Protein AF-A0A8J7QS23-F1 (afdb_monomer)

Foldseek 3Di:
DVVVVVVVVVVVVPPDDDPDPDDPDFDFPDAAPNDTDTPVNLVVQLVVVVVVCVVVVHDDPDDPVVSSVVSVVVVNVVVVVVVVCVVVVPDDDPVNVVVVVVVCVVVDPDDPVVVVVVD

Solvent-accessible surface area (backbone atoms only — not comparable to full-atom values): 7362 Å² total; per-residue (Å²): 114,71,68,62,54,54,56,56,57,57,58,59,70,71,67,65,86,74,83,73,81,78,75,79,80,73,52,78,67,47,73,56,99,84,48,75,39,36,44,64,56,50,53,52,50,43,53,50,52,53,51,55,33,55,76,68,71,50,81,77,87,63,52,74,68,56,50,48,49,53,47,49,54,49,54,52,51,52,50,51,51,52,54,48,36,56,73,72,64,61,72,85,51,70,68,60,51,54,48,53,53,53,49,51,56,69,72,40,96,61,59,76,72,60,63,70,74,73,115

Nearest PDB structures (foldseek):
  2pv3-assembly1_B  TM=8.436E-01  e=2.992E-03  Escherichia coli
  1m5y-assembly1_C-3  TM=8.251E-01  e=2.992E-03  Escherichia coli
  1m5y-assembly1_B-4  TM=8.261E-01  e=3.699E-03  Escherichia coli
  3nrk-assembly1_A  TM=6.440E-01  e=1.417E-02  Leptospira interrogans serovar Copenhageni str. Fiocruz L1-130
  8qpu-assembly1_F  TM=7.340E-01  e=2.874E-02  Escherichia coli

pLDDT: mean 80.57, std 14.61, range [49.88, 96.75]

Structure (mmCIF, N/CA/C/O backbone):
data_AF-A0A8J7QS23-F1
#
_entry.id   AF-A0A8J7QS23-F1
#
loop_
_atom_site.group_PDB
_atom_site.id
_atom_site.type_symbol
_atom_site.label_atom_id
_atom_site.label_alt_id
_atom_site.label_comp_id
_atom_site.label_asym_id
_atom_site.label_entity_id
_atom_site.label_seq_id
_atom_site.pdbx_PDB_ins_code
_atom_site.Cartn_x
_atom_site.Cartn_y
_atom_site.Cartn_z
_atom_site.occupancy
_atom_site.B_iso_or_equiv
_atom_site.auth_seq_id
_atom_site.auth_comp_id
_atom_site.auth_asym_id
_atom_site.auth_atom_id
_atom_site.pdbx_PDB_model_num
ATOM 1 N N . MET A 1 1 ? -36.808 32.444 -45.661 1.00 50.12 1 MET A N 1
ATOM 2 C CA . MET A 1 1 ? -36.609 32.030 -44.250 1.00 50.12 1 MET A CA 1
ATOM 3 C C . MET A 1 1 ? -36.666 30.514 -44.020 1.00 50.12 1 MET A C 1
ATOM 5 O O . MET A 1 1 ? -35.885 30.026 -43.224 1.00 50.12 1 MET A O 1
ATOM 9 N N . ARG A 1 2 ? -37.507 29.744 -44.734 1.00 49.88 2 ARG A N 1
ATOM 10 C CA . ARG A 1 2 ? -37.592 28.268 -44.598 1.00 49.88 2 ARG A CA 1
ATOM 11 C C . ARG A 1 2 ? -36.306 27.515 -44.990 1.00 49.88 2 ARG A C 1
ATOM 13 O O . ARG A 1 2 ? -35.925 26.574 -44.311 1.00 49.88 2 ARG A O 1
ATOM 20 N N . ILE A 1 3 ? -35.608 27.974 -46.031 1.00 57.12 3 ILE A N 1
ATOM 21 C CA . ILE A 1 3 ? -34.370 27.349 -46.547 1.00 57.12 3 ILE A CA 1
ATOM 22 C C . ILE A 1 3 ? -33.190 27.518 -45.569 1.00 57.12 3 ILE A C 1
ATOM 24 O O . ILE A 1 3 ? -32.349 26.633 -45.454 1.00 57.12 3 ILE A O 1
ATOM 28 N N . LEU A 1 4 ? -33.174 28.611 -44.794 1.00 56.19 4 LEU A N 1
ATOM 29 C CA . LEU A 1 4 ? -32.137 28.873 -43.789 1.00 56.19 4 LEU A CA 1
ATOM 30 C C . LEU A 1 4 ? -32.246 27.911 -42.589 1.00 56.19 4 LEU A C 1
ATOM 32 O O . LEU A 1 4 ? -31.238 27.468 -42.051 1.00 56.19 4 LEU A O 1
ATOM 36 N N . ILE A 1 5 ? -33.477 27.546 -42.210 1.00 59.56 5 ILE A N 1
ATOM 37 C CA . ILE A 1 5 ? -33.763 26.632 -41.092 1.00 59.56 5 ILE A CA 1
ATOM 38 C C . ILE A 1 5 ? -33.395 25.187 -41.466 1.00 59.56 5 ILE A C 1
ATOM 40 O O . ILE A 1 5 ? -32.853 24.455 -40.641 1.00 59.56 5 ILE A O 1
ATOM 44 N N . ILE A 1 6 ? -33.614 24.794 -42.726 1.00 60.31 6 ILE A N 1
ATOM 45 C CA . ILE A 1 6 ? -33.247 23.462 -43.237 1.00 60.31 6 ILE A CA 1
ATOM 46 C C . ILE A 1 6 ? -31.720 23.296 -43.274 1.00 60.31 6 ILE A C 1
ATOM 48 O O . ILE A 1 6 ? -31.203 22.252 -42.881 1.00 60.31 6 ILE A O 1
ATOM 52 N N . SER A 1 7 ? -30.986 24.343 -43.666 1.00 60.09 7 SER A N 1
ATOM 53 C CA . SER A 1 7 ? -29.518 24.314 -43.671 1.00 60.09 7 SER A CA 1
ATOM 54 C C . SER A 1 7 ? -28.921 24.221 -42.261 1.00 60.09 7 SER A C 1
ATOM 56 O O . SER A 1 7 ? -27.900 23.563 -42.076 1.00 60.09 7 SER A O 1
ATOM 58 N N . LEU A 1 8 ? -29.557 24.844 -41.262 1.00 63.16 8 LEU A N 1
ATOM 59 C CA . LEU A 1 8 ? -29.099 24.803 -39.870 1.00 63.16 8 LEU A CA 1
ATOM 60 C C . LEU A 1 8 ? -29.390 23.447 -39.203 1.00 63.16 8 LEU A C 1
ATOM 62 O O . LEU A 1 8 ? -28.570 22.949 -38.435 1.00 63.16 8 LEU A O 1
ATOM 66 N N . ALA A 1 9 ? -30.510 22.808 -39.553 1.00 60.41 9 ALA A N 1
ATOM 67 C CA . ALA A 1 9 ? -30.836 21.460 -39.091 1.00 60.41 9 ALA A CA 1
ATOM 68 C C . ALA A 1 9 ? -29.874 20.397 -39.660 1.00 60.41 9 ALA A C 1
ATOM 70 O O . ALA A 1 9 ? -29.494 19.470 -38.949 1.00 60.41 9 ALA A O 1
ATOM 71 N N . CYS A 1 10 ? -29.418 20.555 -40.908 1.00 61.88 10 CYS A N 1
ATOM 72 C CA . CYS A 1 10 ? -28.473 19.624 -41.534 1.00 61.88 10 CYS A CA 1
ATOM 73 C C . CYS A 1 10 ? -27.057 19.704 -40.932 1.00 61.88 10 CYS A C 1
ATOM 75 O O . CYS A 1 10 ? -26.358 18.695 -40.876 1.00 61.88 10 CYS A O 1
ATOM 77 N N . ALA A 1 11 ? -26.644 20.878 -40.442 1.00 60.75 11 ALA A N 1
ATOM 78 C CA . ALA A 1 11 ? -25.345 21.060 -39.791 1.00 60.75 11 ALA A CA 1
ATOM 79 C C . ALA A 1 11 ? -25.266 20.366 -38.417 1.00 60.75 11 ALA A C 1
ATOM 81 O O . ALA A 1 11 ? -24.215 19.845 -38.053 1.00 60.75 11 ALA A O 1
ATOM 82 N N . ALA A 1 12 ? -26.381 20.291 -37.683 1.00 61.69 12 ALA A N 1
ATOM 83 C CA . ALA A 1 12 ? -26.433 19.610 -36.387 1.00 61.69 12 ALA A CA 1
ATOM 84 C C . ALA A 1 12 ? -26.312 18.077 -36.506 1.00 61.69 12 ALA A C 1
ATOM 86 O O . ALA A 1 12 ? -25.809 17.429 -35.593 1.00 61.69 12 ALA A O 1
ATOM 87 N N . LEU A 1 13 ? -26.707 17.496 -37.646 1.00 62.38 13 LEU A N 1
ATOM 88 C CA . LEU A 1 13 ? -26.602 16.053 -37.914 1.00 62.38 13 LEU A CA 1
ATOM 89 C C . LEU A 1 13 ? -25.172 15.574 -38.220 1.00 62.38 13 LEU A C 1
ATOM 91 O O . LEU A 1 13 ? -24.920 14.373 -38.197 1.00 62.38 13 LEU A O 1
ATOM 95 N N . LEU A 1 14 ? -24.233 16.490 -38.483 1.00 64.00 14 LEU A N 1
ATOM 96 C CA . LEU A 1 14 ? -22.821 16.166 -38.731 1.00 64.00 14 LEU A CA 1
ATOM 97 C C . LEU A 1 14 ? -21.981 16.088 -37.444 1.00 64.00 14 LEU A C 1
ATOM 99 O O . LEU A 1 14 ? -20.847 15.614 -37.485 1.00 64.00 14 LEU A O 1
ATOM 103 N N . MET A 1 15 ? -22.526 16.499 -36.295 1.00 71.06 15 MET A N 1
ATOM 104 C CA . MET A 1 15 ? -21.887 16.316 -34.989 1.00 71.06 15 MET A CA 1
ATOM 105 C C . MET A 1 15 ? -22.258 14.936 -34.430 1.00 71.06 15 MET A C 1
ATOM 107 O O . MET A 1 15 ? -23.138 14.796 -33.584 1.00 71.06 15 MET A O 1
ATOM 111 N N . GLY A 1 16 ? -21.603 13.897 -34.951 1.00 72.75 16 GLY A N 1
ATOM 112 C CA . GLY A 1 16 ? -21.681 12.546 -34.393 1.00 72.75 16 GLY A CA 1
ATOM 113 C C . GLY A 1 16 ? -21.076 12.466 -32.980 1.00 72.75 16 GLY A C 1
ATOM 114 O O . GLY A 1 16 ? -20.304 13.346 -32.587 1.00 72.75 16 GLY A O 1
ATOM 115 N N . PRO A 1 17 ? -21.406 11.423 -32.198 1.00 75.56 17 PRO A N 1
ATOM 116 C CA . PRO A 1 17 ? -20.863 11.247 -30.856 1.00 75.56 17 PR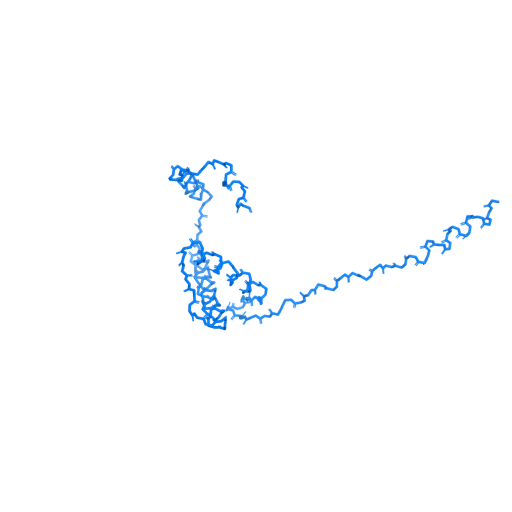O A CA 1
ATOM 117 C C . PRO A 1 17 ? -19.333 11.161 -30.909 1.00 75.56 17 PRO A C 1
ATOM 119 O O . PRO A 1 17 ? -18.770 10.349 -31.645 1.00 75.56 17 PRO A O 1
ATOM 122 N N . ALA A 1 18 ? -18.661 12.009 -30.129 1.00 76.88 18 ALA A N 1
ATOM 123 C CA . ALA A 1 18 ? -17.212 11.962 -29.993 1.00 76.88 18 ALA A CA 1
ATOM 124 C C . ALA A 1 18 ? -16.790 10.590 -29.429 1.00 76.88 18 ALA A C 1
ATOM 126 O O . ALA A 1 18 ? -17.452 10.087 -28.514 1.00 76.88 18 ALA A O 1
ATOM 127 N N . PRO A 1 19 ? -15.707 9.973 -29.940 1.00 72.75 19 PRO A N 1
ATOM 128 C CA . PRO A 1 19 ? -15.209 8.721 -29.393 1.00 72.75 19 PRO A CA 1
ATOM 129 C C . PRO A 1 19 ? -14.846 8.934 -27.922 1.00 72.75 19 PRO A C 1
ATOM 131 O O . PRO A 1 19 ? -13.959 9.722 -27.593 1.00 72.75 19 PRO A O 1
ATOM 134 N N . ALA A 1 20 ? -15.561 8.245 -27.033 1.00 74.75 20 ALA A N 1
ATOM 135 C CA . ALA A 1 20 ? -15.225 8.235 -25.620 1.00 74.75 20 ALA A CA 1
ATOM 136 C C . ALA A 1 20 ? -13.816 7.635 -25.462 1.00 74.75 20 ALA A C 1
ATOM 138 O O . ALA A 1 20 ? -13.536 6.593 -26.067 1.00 74.75 20 ALA A O 1
ATOM 139 N N . PRO A 1 21 ? -12.914 8.259 -24.684 1.00 72.19 21 PRO A N 1
ATOM 140 C CA . PRO A 1 21 ? -11.596 7.693 -24.447 1.00 72.19 21 PRO A CA 1
ATOM 141 C C . PRO A 1 21 ? -11.766 6.314 -23.806 1.00 72.19 21 PRO A C 1
ATOM 143 O O . PRO A 1 21 ? -12.362 6.182 -22.737 1.00 72.19 21 PRO A O 1
ATOM 146 N N . ALA A 1 22 ? -11.268 5.277 -24.482 1.00 66.06 22 ALA A N 1
ATOM 147 C CA . ALA A 1 22 ? -11.289 3.920 -23.962 1.00 66.06 22 ALA A CA 1
ATOM 148 C C . ALA A 1 22 ? -10.526 3.894 -22.631 1.00 66.06 22 ALA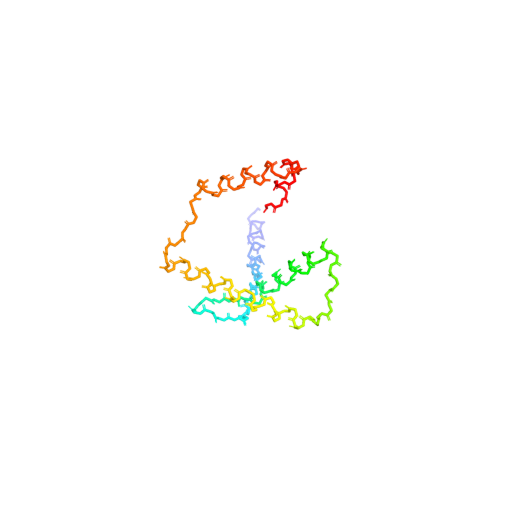 A C 1
ATOM 150 O O . ALA A 1 22 ? -9.328 4.191 -22.585 1.00 66.06 22 ALA A O 1
ATOM 151 N N . ALA A 1 23 ? -11.225 3.575 -21.540 1.00 69.25 23 ALA A N 1
ATOM 152 C CA . ALA A 1 23 ? -10.600 3.471 -20.232 1.00 69.25 23 ALA A CA 1
ATOM 153 C C . ALA A 1 23 ? -9.521 2.373 -20.288 1.00 69.25 23 ALA A C 1
ATOM 155 O O . ALA A 1 23 ? -9.820 1.251 -20.711 1.00 69.25 23 ALA A O 1
ATOM 156 N N . PRO A 1 24 ? -8.267 2.657 -19.895 1.00 65.62 24 PRO A N 1
ATOM 157 C CA . PRO A 1 24 ? -7.223 1.647 -19.912 1.00 65.62 24 PRO A CA 1
ATOM 158 C C . PRO A 1 24 ? -7.598 0.539 -18.928 1.00 65.62 24 PRO A C 1
ATOM 160 O O . PRO A 1 24 ? -7.669 0.774 -17.721 1.00 65.62 24 PRO A O 1
ATOM 163 N N . VAL A 1 25 ? -7.839 -0.666 -19.448 1.00 68.69 25 VAL A N 1
ATOM 164 C CA . VAL A 1 25 ? -8.092 -1.855 -18.630 1.00 68.69 25 VAL A CA 1
ATOM 165 C C . VAL A 1 25 ? -6.846 -2.103 -17.783 1.00 68.69 25 VAL A C 1
ATOM 167 O O . VAL A 1 25 ? -5.776 -2.433 -18.300 1.00 68.69 25 VAL A O 1
ATOM 170 N N . SER A 1 26 ? -6.963 -1.879 -16.474 1.00 71.06 26 SER A N 1
ATOM 171 C CA . SER A 1 26 ? -5.868 -2.091 -15.531 1.00 71.06 26 SER A CA 1
ATOM 172 C C . SER A 1 26 ? -5.479 -3.568 -15.532 1.00 71.06 26 SER A C 1
ATOM 174 O O . SER A 1 26 ? -6.286 -4.437 -15.214 1.00 71.06 26 SER A O 1
ATOM 176 N N . ARG A 1 27 ? -4.226 -3.859 -15.894 1.00 86.50 27 ARG A N 1
ATOM 177 C CA . ARG A 1 27 ? -3.682 -5.220 -15.865 1.00 86.50 27 ARG A CA 1
ATOM 178 C C . ARG A 1 27 ? -3.548 -5.698 -14.414 1.00 86.50 27 ARG A C 1
ATOM 180 O O . ARG A 1 27 ? -3.221 -4.903 -13.533 1.00 86.50 27 ARG A O 1
ATOM 187 N N . ILE A 1 28 ? -3.770 -6.988 -14.177 1.00 89.81 28 ILE A N 1
ATOM 188 C CA . ILE A 1 28 ? -3.607 -7.617 -12.859 1.00 89.81 28 ILE A CA 1
ATOM 189 C C . ILE A 1 28 ? -2.114 -7.856 -12.603 1.00 89.81 28 ILE A C 1
ATOM 191 O O . ILE A 1 28 ? -1.416 -8.385 -13.467 1.00 89.81 28 ILE A O 1
ATOM 195 N N . ALA A 1 29 ? -1.631 -7.442 -11.432 1.00 90.06 29 ALA A N 1
ATOM 196 C CA . ALA A 1 29 ? -0.277 -7.710 -10.952 1.00 90.06 29 ALA A CA 1
ATOM 197 C C . ALA A 1 29 ? -0.232 -8.947 -10.039 1.00 90.06 29 ALA A C 1
ATOM 199 O O . ALA A 1 29 ? 0.692 -9.747 -10.152 1.00 90.06 29 ALA A O 1
ATOM 200 N N . ALA A 1 30 ? -1.230 -9.120 -9.165 1.00 92.00 30 ALA A N 1
ATOM 201 C CA . ALA A 1 30 ? -1.373 -10.290 -8.297 1.00 92.00 30 ALA A CA 1
ATOM 202 C C . ALA A 1 30 ? -2.839 -10.511 -7.886 1.00 92.00 30 ALA A C 1
ATOM 204 O O . ALA A 1 30 ? -3.658 -9.596 -7.977 1.00 92.00 30 ALA A O 1
ATOM 205 N N . VAL A 1 31 ? -3.160 -11.714 -7.406 1.00 93.69 31 VAL A N 1
ATOM 206 C CA . VAL A 1 31 ? -4.463 -12.061 -6.815 1.00 93.69 31 VAL A CA 1
ATOM 207 C C . VAL A 1 31 ? -4.222 -12.691 -5.443 1.00 93.69 31 VAL A C 1
ATOM 209 O O . VAL A 1 31 ? -3.433 -13.625 -5.333 1.00 93.69 31 VAL A O 1
ATOM 212 N N . VAL A 1 32 ? -4.892 -12.185 -4.406 1.00 93.38 32 VAL A N 1
ATOM 213 C CA . VAL A 1 32 ? -4.725 -12.590 -3.001 1.00 93.38 32 VAL A CA 1
ATOM 214 C C . VAL A 1 32 ? -6.089 -12.975 -2.428 1.00 93.38 32 VAL A C 1
ATOM 216 O O . VAL A 1 32 ? -6.915 -12.112 -2.145 1.00 93.38 32 VAL A O 1
ATOM 219 N N . ASN A 1 33 ? -6.351 -14.277 -2.275 1.00 92.06 33 ASN A N 1
ATOM 220 C CA . ASN A 1 33 ? -7.640 -14.815 -1.801 1.00 92.06 33 ASN A CA 1
ATOM 221 C C . ASN A 1 33 ? -8.877 -14.257 -2.540 1.00 92.06 33 ASN A C 1
ATOM 223 O O . ASN A 1 33 ? -9.929 -14.067 -1.938 1.00 92.06 33 ASN A O 1
ATOM 227 N N . GLY A 1 34 ? -8.751 -13.984 -3.841 1.00 90.19 34 GLY A N 1
ATOM 228 C CA . GLY A 1 34 ? -9.826 -13.419 -4.668 1.00 90.19 34 GLY A CA 1
ATOM 229 C C . GLY A 1 34 ? -9.771 -11.899 -4.838 1.00 90.19 34 GLY A C 1
ATOM 230 O O . GLY A 1 34 ? -10.368 -11.382 -5.778 1.00 90.19 34 GLY A O 1
ATOM 231 N N . ASP A 1 35 ? -8.984 -11.193 -4.026 1.00 91.31 35 ASP A N 1
ATOM 232 C CA . ASP A 1 35 ? -8.768 -9.756 -4.182 1.00 91.31 35 ASP A CA 1
ATOM 233 C C . ASP A 1 35 ? -7.611 -9.477 -5.140 1.00 91.31 35 ASP A C 1
ATOM 235 O O . ASP A 1 35 ? -6.491 -9.960 -4.960 1.00 91.31 35 ASP A O 1
ATOM 239 N N . MET A 1 36 ? -7.856 -8.648 -6.148 1.00 93.12 36 MET A N 1
ATOM 240 C CA . MET A 1 36 ? -6.852 -8.305 -7.151 1.00 93.12 36 MET A CA 1
ATOM 241 C C . MET A 1 36 ? -6.009 -7.106 -6.708 1.00 93.12 36 MET A C 1
ATOM 243 O O . MET A 1 36 ? -6.530 -6.129 -6.179 1.00 93.12 36 MET A O 1
ATOM 247 N N . ILE A 1 37 ? -4.706 -7.175 -6.97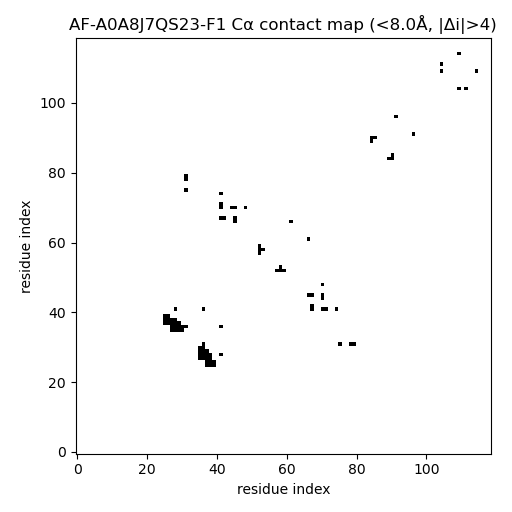4 1.00 92.81 37 ILE A N 1
ATOM 248 C CA . ILE A 1 37 ? -3.793 -6.031 -6.965 1.00 92.81 37 ILE A CA 1
ATOM 249 C C . ILE A 1 37 ? -3.507 -5.693 -8.423 1.00 92.81 37 ILE A C 1
ATOM 251 O O . ILE A 1 37 ? -2.992 -6.529 -9.172 1.00 92.81 37 ILE A O 1
ATOM 255 N N . THR A 1 38 ? -3.843 -4.481 -8.850 1.00 94.50 38 THR A N 1
ATOM 256 C CA . THR A 1 38 ? -3.602 -4.028 -10.222 1.00 94.50 38 THR A CA 1
ATOM 257 C C . THR A 1 38 ? -2.196 -3.461 -10.397 1.00 94.50 38 THR A C 1
ATOM 259 O O . THR A 1 38 ? -1.553 -2.984 -9.462 1.00 94.50 38 THR A O 1
ATOM 262 N N . VAL A 1 39 ? -1.721 -3.448 -11.642 1.00 92.56 39 VAL A N 1
ATOM 263 C CA . VAL A 1 39 ? -0.444 -2.826 -12.014 1.00 92.56 39 VAL A CA 1
ATOM 264 C C . VAL A 1 39 ? -0.432 -1.334 -11.675 1.00 92.56 39 VAL A C 1
ATOM 266 O O . VAL A 1 39 ? 0.569 -0.833 -11.176 1.00 92.56 39 VAL A O 1
ATOM 269 N N . ARG A 1 40 ? -1.555 -0.631 -11.866 1.00 91.75 40 AR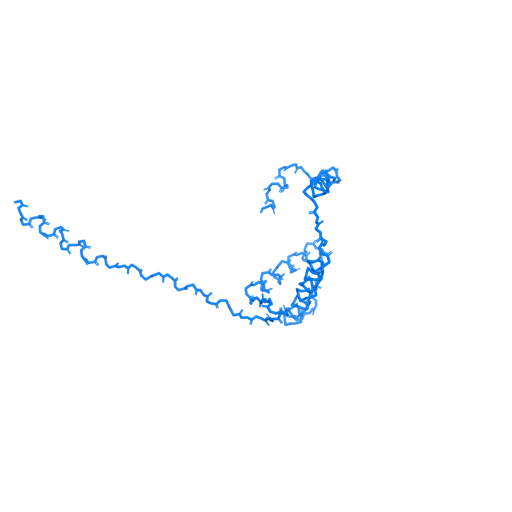G A N 1
ATOM 270 C CA . ARG A 1 40 ? -1.671 0.796 -11.534 1.00 91.75 40 ARG A CA 1
ATOM 271 C C . ARG A 1 40 ? -1.486 1.048 -10.037 1.00 91.75 40 ARG A C 1
ATOM 273 O O . ARG A 1 40 ? -0.843 2.023 -9.657 1.00 91.75 40 ARG A O 1
ATOM 280 N N . GLU A 1 41 ? -2.058 0.195 -9.192 1.00 92.12 41 GLU A N 1
ATOM 281 C CA . GLU A 1 41 ? -1.893 0.295 -7.740 1.00 92.12 41 GLU A CA 1
ATOM 282 C C . GLU A 1 41 ? -0.457 0.008 -7.325 1.00 92.12 41 GLU A C 1
ATOM 284 O O . GLU A 1 41 ? 0.115 0.791 -6.570 1.00 92.12 41 GLU A O 1
ATOM 289 N N . LEU A 1 42 ? 0.142 -1.052 -7.870 1.00 94.06 42 LEU A N 1
ATOM 290 C CA . LEU A 1 42 ? 1.541 -1.372 -7.616 1.00 94.06 42 LEU A CA 1
ATOM 291 C C . LEU A 1 42 ? 2.455 -0.202 -7.995 1.00 94.06 42 LEU A C 1
ATOM 293 O O . LEU A 1 42 ? 3.282 0.222 -7.194 1.00 94.06 42 LEU A O 1
ATOM 297 N N . ASP A 1 43 ? 2.275 0.366 -9.186 1.00 93.44 43 ASP A N 1
ATOM 298 C CA . ASP A 1 43 ? 3.106 1.473 -9.655 1.00 93.44 43 ASP A CA 1
ATOM 299 C C . ASP A 1 43 ? 2.921 2.724 -8.773 1.00 93.44 43 ASP A C 1
ATOM 301 O O . ASP A 1 43 ? 3.901 3.391 -8.437 1.00 93.44 43 ASP A O 1
ATOM 305 N N . ARG A 1 44 ? 1.695 3.011 -8.309 1.00 94.12 44 ARG A N 1
ATOM 306 C CA . ARG A 1 44 ? 1.418 4.093 -7.345 1.00 94.12 44 ARG A CA 1
ATOM 307 C C . ARG A 1 44 ? 2.142 3.870 -6.012 1.00 94.12 44 ARG A C 1
ATOM 309 O O . ARG A 1 44 ? 2.753 4.807 -5.499 1.00 94.12 44 ARG A O 1
ATOM 316 N N . HIS A 1 45 ? 2.104 2.652 -5.473 1.00 94.19 45 HIS A N 1
ATOM 317 C CA . HIS A 1 45 ? 2.794 2.315 -4.224 1.00 94.19 45 HIS A CA 1
ATOM 318 C C . HIS A 1 45 ? 4.316 2.403 -4.378 1.00 94.19 45 HIS A C 1
ATOM 320 O O . HIS A 1 45 ? 4.977 2.987 -3.524 1.00 94.19 45 HIS A O 1
ATOM 326 N N . VAL A 1 46 ? 4.874 1.935 -5.501 1.00 93.69 46 VAL A N 1
ATOM 327 C CA . VAL A 1 46 ? 6.310 2.069 -5.799 1.00 93.69 4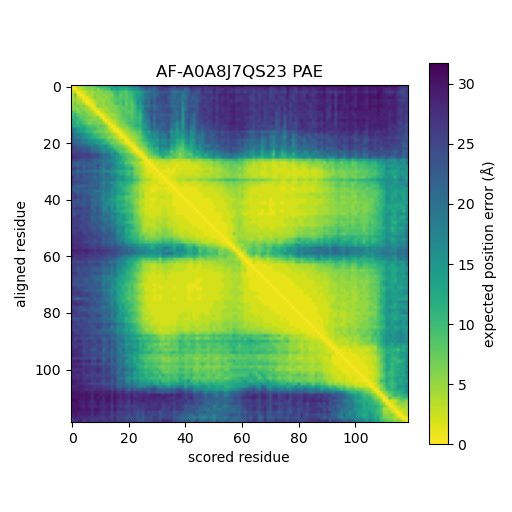6 VAL A CA 1
ATOM 328 C C . VAL A 1 46 ? 6.729 3.539 -5.825 1.00 93.69 46 VAL A C 1
ATOM 330 O O . VAL A 1 46 ? 7.734 3.902 -5.221 1.00 93.69 46 VAL A O 1
ATOM 333 N N . GLN A 1 47 ? 5.954 4.412 -6.475 1.00 92.56 47 GLN A N 1
ATOM 334 C CA . GLN A 1 47 ? 6.260 5.847 -6.499 1.00 92.56 47 GLN A CA 1
ATOM 335 C C . GLN A 1 47 ? 6.193 6.484 -5.105 1.00 92.56 47 GLN A C 1
ATOM 337 O O . GLN A 1 47 ? 7.037 7.319 -4.777 1.00 92.56 47 GLN A O 1
ATOM 342 N N . SER A 1 48 ? 5.218 6.092 -4.281 1.00 91.19 48 SER A N 1
ATOM 343 C CA . SER A 1 48 ? 5.113 6.559 -2.894 1.00 91.19 48 SER A CA 1
ATOM 344 C C . SER A 1 48 ? 6.327 6.134 -2.065 1.00 91.19 48 SER A C 1
ATOM 346 O O . SER A 1 48 ? 6.941 6.959 -1.391 1.00 91.19 48 SER A O 1
ATOM 348 N N . GLU A 1 49 ? 6.740 4.875 -2.197 1.00 89.88 49 GLU A N 1
ATOM 349 C CA . GLU A 1 49 ? 7.891 4.310 -1.494 1.00 89.88 49 GLU A CA 1
ATOM 350 C C . GLU A 1 49 ? 9.201 5.012 -1.884 1.00 89.88 49 GLU A C 1
ATOM 352 O O . GLU A 1 49 ? 10.012 5.368 -1.026 1.00 89.88 49 GLU A O 1
ATOM 357 N N . ILE A 1 50 ? 9.392 5.299 -3.177 1.00 89.31 50 ILE A N 1
ATOM 358 C CA . ILE A 1 50 ? 10.545 6.071 -3.664 1.00 89.31 50 ILE A CA 1
ATOM 359 C C . ILE A 1 50 ? 10.557 7.473 -3.044 1.00 89.31 50 ILE A C 1
ATOM 361 O O . ILE A 1 50 ? 11.612 7.946 -2.615 1.00 89.31 50 ILE A O 1
ATOM 365 N N . LYS A 1 51 ? 9.405 8.156 -2.991 1.00 88.81 51 LYS A N 1
ATOM 366 C CA . LYS A 1 51 ? 9.300 9.494 -2.387 1.00 88.81 51 LYS A CA 1
ATOM 367 C C . LYS A 1 51 ? 9.630 9.458 -0.895 1.00 88.81 51 LYS A C 1
ATOM 369 O O . LYS A 1 51 ? 10.465 10.244 -0.457 1.00 88.81 51 LYS A O 1
ATOM 374 N N . ALA A 1 52 ? 9.048 8.525 -0.144 1.00 86.62 52 ALA A N 1
ATOM 375 C CA . ALA A 1 52 ? 9.306 8.367 1.286 1.00 86.62 52 ALA A CA 1
ATOM 376 C C . ALA A 1 52 ? 10.797 8.122 1.575 1.00 86.62 52 ALA A C 1
ATOM 378 O O . ALA A 1 52 ? 11.388 8.761 2.444 1.00 86.62 52 ALA A O 1
ATOM 379 N N . ARG A 1 53 ? 11.452 7.262 0.788 1.00 83.75 53 ARG A N 1
ATOM 380 C CA . ARG A 1 53 ? 12.891 6.979 0.923 1.00 83.75 53 ARG A CA 1
ATOM 381 C C . ARG A 1 53 ? 13.771 8.188 0.625 1.00 83.75 53 ARG A C 1
ATOM 383 O O . ARG A 1 53 ? 14.734 8.418 1.355 1.00 83.75 53 ARG A O 1
ATOM 390 N N . LYS A 1 54 ? 13.424 8.974 -0.401 1.00 84.38 54 LYS A N 1
ATOM 391 C CA . LYS A 1 54 ? 14.122 10.228 -0.727 1.00 84.38 54 LYS A CA 1
ATOM 392 C C . LYS A 1 54 ? 14.055 11.231 0.424 1.00 84.38 54 LYS A C 1
ATOM 394 O O . LYS A 1 54 ? 15.076 11.828 0.743 1.00 84.38 54 LYS A O 1
ATOM 399 N N . LEU A 1 55 ? 12.893 11.377 1.066 1.00 83.94 55 LEU A N 1
ATOM 400 C CA . LEU A 1 55 ? 12.730 12.252 2.236 1.00 83.94 55 LEU A CA 1
ATOM 401 C C . LEU A 1 55 ? 13.606 11.810 3.418 1.00 83.94 55 LEU A C 1
ATOM 403 O O . LEU A 1 55 ? 14.124 12.646 4.148 1.00 83.94 55 LEU A O 1
ATOM 407 N N . LEU A 1 56 ? 13.821 10.502 3.568 1.00 82.50 56 LEU A N 1
ATOM 408 C CA . LEU A 1 56 ? 14.670 9.917 4.609 1.00 82.50 56 LEU A CA 1
ATOM 409 C C . LEU A 1 56 ? 16.168 9.891 4.248 1.00 82.50 56 LEU A C 1
ATOM 411 O O . LEU A 1 56 ? 16.953 9.290 4.980 1.00 82.50 56 LEU A O 1
ATOM 415 N N . GLY A 1 57 ? 16.574 10.472 3.111 1.00 78.19 57 GLY A N 1
ATOM 416 C CA . GLY A 1 57 ? 17.969 10.471 2.653 1.00 78.19 57 GLY A CA 1
ATOM 417 C C . GLY A 1 57 ? 18.522 9.079 2.323 1.00 78.19 57 GLY A C 1
ATOM 418 O O . GLY A 1 57 ? 19.736 8.891 2.264 1.00 78.19 57 GLY A O 1
ATOM 419 N N . LYS A 1 58 ? 17.653 8.080 2.123 1.00 74.06 58 LYS A N 1
ATOM 420 C CA . LYS A 1 58 ? 18.062 6.707 1.812 1.00 74.06 58 LYS A CA 1
ATOM 421 C C . LYS A 1 58 ? 18.210 6.546 0.301 1.00 74.06 58 LYS A C 1
ATOM 423 O O . LYS A 1 58 ? 17.214 6.538 -0.422 1.00 74.06 58 LYS A O 1
ATOM 428 N N . THR A 1 59 ? 19.442 6.374 -0.174 1.00 65.75 59 THR A N 1
ATOM 429 C CA . THR A 1 59 ? 19.707 5.968 -1.561 1.00 65.75 59 THR A CA 1
ATOM 430 C C . THR A 1 59 ? 19.360 4.492 -1.716 1.00 65.75 59 THR A C 1
ATOM 432 O O . THR A 1 59 ? 19.926 3.642 -1.029 1.00 65.75 59 THR A O 1
ATOM 435 N N . ASP A 1 60 ? 18.404 4.182 -2.591 1.00 68.62 60 ASP A N 1
ATOM 436 C CA . ASP A 1 60 ? 18.030 2.798 -2.868 1.00 68.62 60 ASP A CA 1
ATOM 437 C C . ASP A 1 60 ? 19.060 2.177 -3.818 1.00 68.62 60 ASP A C 1
ATOM 439 O O . ASP A 1 60 ? 19.214 2.621 -4.955 1.00 68.62 60 ASP A O 1
ATOM 443 N N . SER A 1 61 ? 19.804 1.186 -3.329 1.00 76.75 61 SER A N 1
ATOM 444 C CA . SER A 1 61 ? 20.775 0.428 -4.123 1.00 76.75 61 SER A CA 1
ATOM 445 C C . SER A 1 61 ? 20.129 -0.703 -4.924 1.00 76.75 61 SER A C 1
ATOM 447 O O . SER A 1 61 ? 20.800 -1.321 -5.750 1.00 76.75 61 SER A O 1
ATOM 449 N N . ARG A 1 62 ? 18.844 -0.996 -4.682 1.00 81.00 62 ARG A N 1
ATOM 450 C CA . ARG A 1 62 ? 18.121 -2.062 -5.377 1.00 81.00 62 ARG A CA 1
ATOM 451 C C . ARG A 1 62 ? 17.792 -1.651 -6.806 1.00 81.00 62 ARG A C 1
ATOM 453 O O . ARG A 1 62 ? 17.497 -0.491 -7.095 1.00 81.00 62 ARG A O 1
ATOM 460 N N . SER A 1 63 ? 17.763 -2.631 -7.701 1.00 87.62 63 SER A N 1
ATOM 461 C CA . SER A 1 63 ? 17.234 -2.435 -9.047 1.00 87.62 63 SER A CA 1
ATOM 462 C C . SER A 1 63 ? 15.740 -2.088 -9.006 1.00 87.62 63 SER A C 1
ATOM 464 O O . SER A 1 63 ? 15.012 -2.438 -8.072 1.00 87.62 63 SER A O 1
ATOM 466 N N . ALA A 1 64 ? 15.242 -1.443 -10.065 1.00 86.75 64 ALA A N 1
ATOM 467 C CA . ALA A 1 64 ? 13.820 -1.114 -10.180 1.00 86.75 64 ALA A CA 1
ATOM 468 C C . ALA A 1 64 ? 12.913 -2.359 -10.082 1.00 86.75 64 ALA A C 1
ATOM 470 O O . ALA A 1 64 ? 11.814 -2.285 -9.533 1.00 86.75 64 ALA A O 1
ATOM 471 N N . ALA A 1 65 ? 13.378 -3.509 -10.582 1.00 90.00 65 ALA A N 1
ATOM 472 C CA . ALA A 1 65 ? 12.647 -4.770 -10.512 1.00 90.00 65 ALA A CA 1
ATOM 473 C C . ALA A 1 65 ? 12.564 -5.315 -9.076 1.00 90.00 65 ALA A C 1
ATOM 475 O O . ALA A 1 65 ? 11.493 -5.739 -8.644 1.00 90.00 65 ALA A O 1
ATOM 476 N N . GLU A 1 66 ? 13.664 -5.261 -8.323 1.00 92.19 66 GLU A N 1
ATOM 477 C CA . GLU A 1 66 ? 13.706 -5.698 -6.923 1.00 92.19 66 GLU A CA 1
ATOM 478 C C . GLU A 1 66 ? 12.860 -4.804 -6.022 1.00 92.19 66 GLU A C 1
ATOM 480 O O . GLU A 1 66 ? 12.108 -5.313 -5.194 1.00 92.19 66 GLU A O 1
ATOM 485 N N . LEU A 1 67 ? 12.925 -3.482 -6.213 1.00 91.38 67 LEU A N 1
ATOM 486 C CA . LEU A 1 67 ? 12.066 -2.551 -5.485 1.00 91.38 67 LEU A CA 1
ATOM 487 C C . LEU A 1 67 ? 10.589 -2.843 -5.764 1.00 91.38 67 LEU A C 1
ATOM 489 O O . LEU A 1 67 ? 9.790 -2.945 -4.838 1.00 91.38 67 LEU A O 1
ATOM 493 N N . ARG A 1 68 ? 10.225 -3.026 -7.037 1.00 93.31 68 ARG A N 1
ATOM 494 C CA . ARG A 1 68 ? 8.848 -3.344 -7.422 1.00 93.31 68 ARG A CA 1
ATOM 495 C C . ARG A 1 68 ? 8.370 -4.657 -6.804 1.00 93.31 68 ARG A C 1
ATOM 497 O O . ARG A 1 68 ? 7.237 -4.722 -6.338 1.00 93.31 68 ARG A O 1
ATOM 504 N N . LYS A 1 69 ? 9.226 -5.681 -6.779 1.00 94.56 69 LYS A N 1
ATOM 505 C CA . LYS A 1 69 ? 8.932 -6.961 -6.129 1.00 94.56 69 LYS A CA 1
ATOM 506 C C . LYS A 1 69 ? 8.727 -6.787 -4.622 1.00 94.56 69 LYS A C 1
ATOM 508 O O . LYS A 1 69 ? 7.715 -7.247 -4.109 1.00 94.56 69 LYS A O 1
ATOM 513 N N . ALA A 1 70 ? 9.625 -6.077 -3.942 1.00 93.62 70 ALA A N 1
ATOM 514 C CA . ALA A 1 70 ? 9.521 -5.829 -2.505 1.00 93.62 70 ALA A CA 1
ATOM 515 C C . ALA A 1 70 ? 8.235 -5.067 -2.141 1.00 93.62 70 ALA A C 1
ATOM 517 O O . ALA A 1 70 ? 7.552 -5.412 -1.179 1.00 93.62 70 ALA A O 1
ATOM 518 N N . VAL A 1 71 ? 7.863 -4.061 -2.938 1.00 95.06 71 VAL A N 1
ATOM 519 C CA . VAL A 1 71 ? 6.605 -3.327 -2.748 1.00 95.06 71 VAL A CA 1
ATOM 520 C C . VAL A 1 71 ? 5.400 -4.241 -2.973 1.00 95.06 71 VAL A C 1
ATOM 522 O O . VAL A 1 71 ? 4.471 -4.218 -2.172 1.00 95.06 71 VAL A O 1
ATOM 525 N N . LEU A 1 72 ? 5.417 -5.085 -4.009 1.00 96.00 72 LEU A N 1
ATOM 526 C CA . LEU A 1 72 ? 4.337 -6.043 -4.249 1.00 96.00 72 LEU A CA 1
ATOM 527 C C . LEU A 1 72 ? 4.181 -7.038 -3.087 1.00 96.00 72 LEU A C 1
ATOM 529 O O . LEU A 1 72 ? 3.062 -7.286 -2.649 1.00 96.00 72 LEU A O 1
ATOM 533 N N . GLU A 1 73 ? 5.282 -7.575 -2.561 1.00 96.06 73 GLU A N 1
ATOM 534 C CA . GLU A 1 73 ? 5.277 -8.472 -1.396 1.00 96.06 73 GLU A CA 1
ATOM 535 C C . GLU A 1 73 ? 4.721 -7.780 -0.143 1.00 96.06 73 GLU A C 1
ATOM 537 O O . GLU A 1 73 ? 3.920 -8.370 0.589 1.00 96.06 73 GLU A O 1
ATOM 542 N N . SER A 1 74 ? 5.077 -6.508 0.068 1.00 95.50 74 SER A N 1
ATOM 543 C CA . SER A 1 74 ? 4.511 -5.685 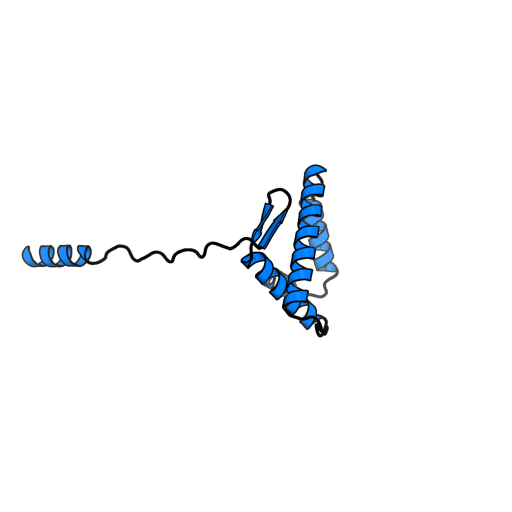1.141 1.00 95.50 74 SER A CA 1
ATOM 544 C C . SER A 1 74 ? 3.000 -5.512 0.978 1.00 95.50 74 SER A C 1
ATOM 546 O O . SER A 1 74 ? 2.259 -5.733 1.931 1.00 95.50 74 SER A O 1
ATOM 548 N N . MET A 1 75 ? 2.527 -5.182 -0.229 1.00 95.75 75 MET A N 1
ATOM 549 C CA . MET A 1 75 ? 1.096 -5.014 -0.513 1.00 95.75 75 MET A CA 1
ATOM 550 C C . MET A 1 75 ? 0.307 -6.315 -0.313 1.00 95.75 75 MET A C 1
ATOM 552 O O . MET A 1 75 ? -0.818 -6.290 0.184 1.00 95.75 75 MET A O 1
ATOM 556 N N . ILE A 1 76 ? 0.880 -7.461 -0.696 1.00 96.44 76 ILE A N 1
ATOM 557 C CA . ILE A 1 76 ? 0.266 -8.775 -0.464 1.00 96.44 76 ILE A CA 1
ATOM 558 C C . ILE A 1 76 ? 0.146 -9.038 1.039 1.00 96.44 76 ILE A C 1
ATOM 560 O O . ILE A 1 76 ? -0.923 -9.424 1.507 1.00 96.44 76 ILE A O 1
ATOM 564 N N . SER A 1 77 ? 1.221 -8.802 1.792 1.00 96.75 77 SER A N 1
ATOM 565 C CA . SER A 1 77 ? 1.252 -9.024 3.242 1.00 96.75 77 SER A CA 1
ATOM 566 C C . SER A 1 77 ? 0.238 -8.141 3.969 1.00 96.75 77 SER A C 1
ATOM 568 O O . SER A 1 77 ? -0.553 -8.635 4.767 1.00 96.75 77 SER A O 1
ATOM 570 N N . GLU A 1 78 ? 0.198 -6.853 3.633 1.00 94.88 78 GLU A N 1
ATOM 571 C CA . GLU A 1 78 ? -0.767 -5.890 4.165 1.00 94.88 78 GLU A CA 1
ATOM 572 C C . GLU A 1 78 ? -2.211 -6.324 3.877 1.00 94.88 78 GLU A C 1
ATOM 574 O O . GLU A 1 78 ? -3.054 -6.366 4.773 1.00 94.88 78 GLU A O 1
ATOM 579 N N . LYS A 1 79 ? -2.492 -6.752 2.643 1.00 94.94 79 LYS A N 1
ATOM 580 C CA . LYS A 1 79 ? -3.813 -7.259 2.262 1.00 94.94 79 LYS A CA 1
ATOM 581 C C . LYS A 1 79 ? -4.208 -8.511 3.049 1.00 94.94 79 LYS A C 1
ATOM 583 O O . LYS A 1 79 ? -5.362 -8.621 3.455 1.00 94.94 79 LYS A O 1
ATOM 588 N N . LEU A 1 80 ? -3.277 -9.435 3.292 1.00 95.94 80 LEU A N 1
ATOM 589 C CA . LEU A 1 80 ? -3.535 -10.618 4.118 1.00 95.94 80 LEU A CA 1
ATOM 590 C C . LEU A 1 80 ? -3.873 -10.238 5.564 1.00 95.94 80 LEU A C 1
ATOM 592 O O . LEU A 1 80 ? -4.819 -10.789 6.126 1.00 95.94 80 LEU A O 1
ATOM 596 N N . VAL A 1 81 ? -3.153 -9.272 6.142 1.00 95.38 81 VAL A N 1
ATOM 597 C CA . VAL A 1 81 ? -3.441 -8.752 7.487 1.00 95.38 81 VAL A CA 1
ATOM 598 C C . VAL A 1 81 ? -4.833 -8.125 7.535 1.00 95.38 81 VAL A C 1
ATOM 600 O O . VAL A 1 81 ? -5.619 -8.472 8.414 1.00 95.38 81 VAL A O 1
ATOM 603 N N . TYR A 1 82 ? -5.192 -7.283 6.561 1.00 94.06 82 TYR A N 1
ATOM 604 C CA . TYR A 1 82 ? -6.532 -6.692 6.490 1.00 94.06 82 TYR A CA 1
ATOM 605 C C . TYR A 1 82 ? -7.637 -7.739 6.349 1.00 94.06 82 TYR A C 1
ATOM 607 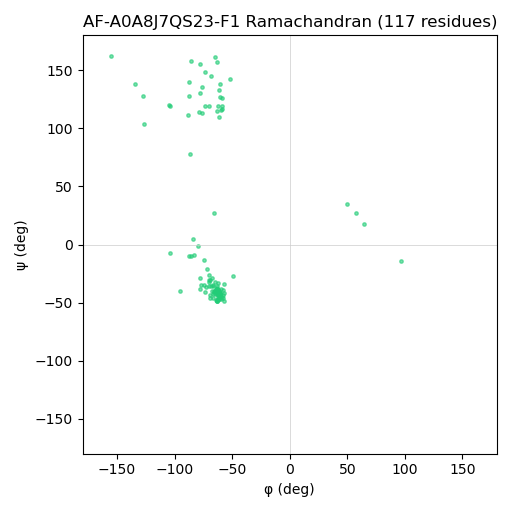O O . TYR A 1 82 ? -8.661 -7.654 7.027 1.00 94.06 82 TYR A O 1
ATOM 615 N N . GLN A 1 83 ? -7.435 -8.752 5.504 1.00 94.19 83 GLN A N 1
ATOM 616 C CA . GLN A 1 83 ? -8.393 -9.848 5.360 1.00 94.19 83 GLN A CA 1
ATOM 617 C C . GLN A 1 83 ? -8.554 -10.630 6.667 1.00 94.19 83 GLN A C 1
ATOM 619 O O . GLN A 1 83 ? -9.670 -11.021 7.008 1.00 94.19 83 GLN A O 1
ATOM 624 N N . GLN A 1 84 ? -7.469 -10.855 7.410 1.00 95.00 84 GLN A N 1
ATOM 625 C CA . GLN A 1 84 ? -7.532 -11.535 8.701 1.00 95.00 84 GLN A CA 1
ATOM 626 C C . GLN A 1 84 ? -8.235 -10.680 9.762 1.00 95.00 84 GLN A C 1
ATOM 628 O O . GLN A 1 84 ? -9.152 -11.169 10.417 1.00 95.00 84 GLN A O 1
ATOM 633 N N . ALA A 1 85 ? -7.898 -9.394 9.865 1.00 93.88 85 ALA A N 1
ATOM 634 C CA . ALA A 1 85 ? -8.564 -8.458 10.769 1.00 93.88 85 ALA A CA 1
ATOM 635 C C . ALA A 1 85 ? -10.077 -8.381 10.496 1.00 93.88 85 ALA A C 1
ATOM 637 O O . ALA A 1 85 ? -10.887 -8.431 11.423 1.00 93.88 85 ALA A O 1
ATOM 638 N N . ALA A 1 86 ? -10.475 -8.355 9.219 1.00 92.19 86 ALA A N 1
ATOM 639 C CA . ALA A 1 86 ? -11.879 -8.378 8.820 1.00 92.19 86 ALA A CA 1
ATOM 640 C C . ALA A 1 86 ? -12.588 -9.681 9.230 1.00 92.19 86 ALA A C 1
ATOM 642 O O . ALA A 1 86 ? -13.726 -9.633 9.703 1.00 92.19 86 ALA A O 1
ATOM 643 N N . LYS A 1 87 ? -11.922 -10.839 9.096 1.00 93.12 87 LYS A N 1
ATOM 644 C CA . LYS A 1 87 ? -12.448 -12.136 9.568 1.00 93.12 87 LYS A CA 1
ATOM 645 C C . LYS A 1 87 ? -12.639 -12.159 11.083 1.00 93.12 87 LYS A C 1
ATOM 647 O O . LYS A 1 87 ? -13.638 -12.691 11.560 1.00 93.12 87 LYS A O 1
ATOM 652 N N . GLU A 1 88 ? -11.719 -11.551 11.821 1.00 95.56 88 GLU A N 1
ATOM 653 C CA . GLU A 1 88 ? -11.774 -11.426 13.282 1.00 95.56 88 GLU A CA 1
ATOM 654 C C . GLU A 1 88 ? -12.713 -10.305 13.757 1.00 95.56 88 GLU A C 1
ATOM 656 O O . GLU A 1 88 ? -12.915 -10.135 14.956 1.00 95.56 88 GLU A O 1
ATOM 661 N N . LYS A 1 89 ? -13.344 -9.574 12.825 1.00 92.44 89 LYS A N 1
ATOM 662 C CA . LYS A 1 89 ? -14.223 -8.423 13.092 1.00 92.44 89 LYS A CA 1
ATOM 663 C C . LYS A 1 89 ? -13.532 -7.306 13.880 1.00 92.44 89 LYS A C 1
ATOM 665 O O . LYS A 1 89 ? -14.204 -6.526 14.551 1.00 92.44 89 LYS A O 1
ATOM 670 N N . ILE A 1 90 ? -12.213 -7.204 13.758 1.00 88.50 90 ILE A N 1
ATOM 671 C CA . ILE A 1 90 ? -11.442 -6.094 14.304 1.00 88.50 90 ILE A CA 1
ATOM 672 C C . ILE A 1 90 ? -11.777 -4.860 13.466 1.00 88.50 90 ILE A C 1
ATOM 674 O O . ILE A 1 90 ? -11.584 -4.849 12.248 1.00 88.50 90 ILE A O 1
ATOM 678 N N . LYS A 1 91 ? -12.322 -3.832 14.113 1.00 88.12 91 LYS A N 1
ATOM 679 C CA . LYS A 1 91 ? -12.644 -2.541 13.504 1.00 88.12 91 LYS A CA 1
ATOM 680 C C . LYS A 1 91 ? -12.158 -1.442 14.434 1.00 88.12 91 LYS A C 1
ATOM 682 O O . LYS A 1 91 ? -12.353 -1.558 15.638 1.00 88.12 91 LYS A O 1
ATOM 687 N N . ALA A 1 92 ? -11.557 -0.405 13.865 1.00 87.06 92 ALA A N 1
ATOM 688 C CA . ALA A 1 92 ? -11.338 0.838 14.588 1.00 87.06 92 ALA A CA 1
ATOM 689 C C . ALA A 1 92 ? -12.671 1.592 14.667 1.00 87.06 92 ALA A C 1
ATOM 691 O O . ALA A 1 92 ? -13.400 1.641 13.671 1.00 87.06 92 ALA A O 1
ATOM 692 N N . SER A 1 93 ? -12.997 2.123 15.842 1.00 91.69 93 SER A N 1
ATOM 693 C CA . SER A 1 93 ? -14.118 3.051 16.014 1.00 91.69 93 SER A CA 1
ATOM 694 C C . SER A 1 93 ? -13.743 4.454 15.538 1.00 91.69 93 SER A C 1
ATOM 696 O O . SER A 1 93 ? -12.565 4.823 15.521 1.00 91.69 93 SER A O 1
ATOM 698 N N . ASP A 1 94 ? -14.747 5.241 15.156 1.00 90.56 94 ASP A N 1
ATOM 699 C CA . ASP A 1 94 ? -14.533 6.620 14.712 1.00 90.56 94 ASP A CA 1
ATOM 700 C C . ASP A 1 94 ? -13.956 7.463 15.861 1.00 90.56 94 ASP A C 1
ATOM 702 O O . ASP A 1 94 ? -13.051 8.268 15.649 1.00 90.56 94 ASP A O 1
ATOM 706 N N . GLU A 1 95 ? -14.381 7.199 17.101 1.00 91.44 95 GLU A N 1
ATOM 707 C CA . GLU A 1 95 ? -13.864 7.869 18.294 1.00 91.44 95 GLU A CA 1
ATOM 708 C C . GLU A 1 95 ? -12.375 7.583 18.538 1.00 91.44 95 GLU A C 1
ATOM 710 O O . GLU A 1 95 ? -11.630 8.491 18.908 1.00 91.44 95 GLU A O 1
ATOM 715 N N . GLU A 1 96 ? -11.918 6.344 18.325 1.00 87.94 96 GLU A N 1
ATOM 716 C CA . GLU A 1 96 ? -10.494 5.993 18.423 1.00 87.94 96 GLU A CA 1
ATOM 717 C C . GLU A 1 96 ? -9.672 6.693 17.334 1.00 87.94 96 GLU A C 1
ATOM 719 O O . GLU A 1 96 ? -8.579 7.192 17.607 1.00 87.94 96 GLU A O 1
ATOM 724 N N . ILE A 1 97 ? -10.199 6.775 16.107 1.00 88.62 97 ILE A N 1
ATOM 725 C CA . ILE A 1 97 ? -9.541 7.473 14.995 1.00 88.62 97 ILE A CA 1
ATOM 726 C C . ILE A 1 97 ? -9.423 8.970 15.303 1.00 88.62 97 ILE A C 1
ATOM 728 O O . ILE A 1 97 ? -8.338 9.541 15.170 1.00 88.62 97 ILE A O 1
ATOM 732 N N . ASP A 1 98 ? -10.505 9.598 15.760 1.00 89.50 98 ASP A N 1
ATOM 733 C CA . ASP A 1 98 ? -10.534 11.020 16.099 1.00 89.50 98 ASP A CA 1
ATOM 734 C C . ASP A 1 98 ? -9.577 11.358 17.246 1.00 89.50 98 ASP A C 1
ATOM 736 O O . ASP A 1 98 ? -8.890 12.383 17.197 1.00 89.50 98 ASP A O 1
ATOM 740 N N . GLN A 1 99 ? -9.483 10.485 18.254 1.00 90.06 99 GLN A N 1
ATOM 741 C CA . GLN A 1 99 ? -8.524 10.632 19.349 1.00 90.06 99 GLN A CA 1
ATOM 742 C C . GLN A 1 99 ? -7.081 10.568 18.846 1.00 90.06 99 GLN A C 1
ATOM 744 O O . GLN A 1 99 ? -6.301 11.476 19.134 1.00 90.06 99 GLN A O 1
ATOM 749 N N . VAL A 1 100 ? -6.737 9.568 18.028 1.00 86.50 100 VAL A N 1
ATOM 750 C CA . VAL A 1 100 ? -5.385 9.444 17.460 1.00 86.50 100 VAL A CA 1
ATOM 751 C C . VAL A 1 100 ? -5.044 10.650 16.582 1.00 86.50 100 VAL A C 1
ATOM 753 O O . VAL A 1 100 ? -3.945 11.192 16.681 1.00 86.50 100 VAL A O 1
ATOM 756 N N . ILE A 1 101 ? -5.985 11.140 15.768 1.00 86.06 101 ILE A N 1
ATOM 757 C CA . ILE A 1 101 ? -5.785 12.356 14.965 1.00 86.06 101 ILE A CA 1
ATOM 758 C C . ILE A 1 101 ? -5.578 13.580 15.867 1.00 86.06 101 ILE A C 1
ATOM 760 O O . ILE A 1 101 ? -4.720 14.420 15.579 1.00 86.06 101 ILE A O 1
ATOM 764 N N . ALA A 1 102 ? -6.355 13.716 16.945 1.00 86.50 102 ALA A N 1
ATOM 765 C CA . ALA A 1 102 ? -6.214 14.819 17.890 1.00 86.50 102 ALA A CA 1
ATOM 7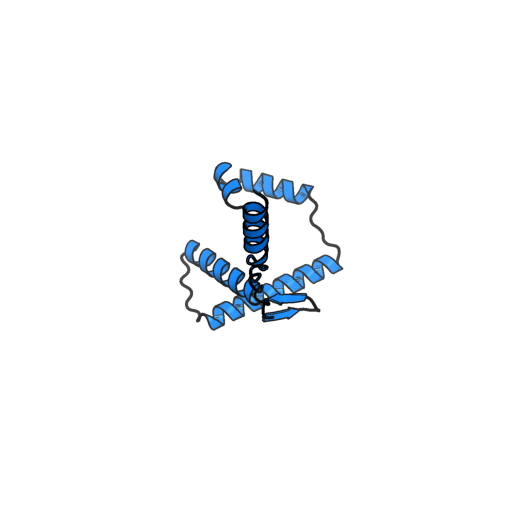66 C C . ALA A 1 102 ? -4.854 14.792 18.599 1.00 86.50 102 ALA A C 1
ATOM 768 O O . ALA A 1 102 ? -4.247 15.847 18.788 1.00 86.50 102 ALA A O 1
ATOM 769 N N . ASP A 1 103 ? -4.353 13.610 18.942 1.00 85.81 103 ASP A N 1
ATOM 770 C CA . ASP A 1 103 ? -3.057 13.450 19.594 1.00 85.81 103 ASP A CA 1
ATOM 771 C C . ASP A 1 103 ? -1.900 13.681 18.619 1.00 85.81 103 ASP A C 1
ATOM 773 O O . ASP A 1 103 ? -0.987 14.445 18.933 1.00 85.81 103 ASP A O 1
ATOM 777 N N . MET A 1 104 ? -2.000 13.196 17.377 1.00 80.00 104 MET A N 1
ATOM 778 C CA . MET A 1 104 ? -1.045 13.540 16.318 1.00 80.00 104 MET A CA 1
ATOM 779 C C . MET A 1 104 ? -0.979 15.051 16.072 1.00 80.00 104 MET A C 1
ATOM 781 O O . MET A 1 104 ? 0.111 15.584 15.878 1.00 80.00 104 MET A O 1
ATOM 785 N N . LYS A 1 105 ? -2.112 15.769 16.108 1.00 78.62 105 LYS A N 1
ATOM 786 C CA . LYS A 1 105 ? -2.142 17.241 15.982 1.00 78.62 105 LYS A CA 1
ATOM 787 C C . LYS A 1 105 ? -1.459 17.954 17.148 1.00 78.62 105 LYS A C 1
ATOM 789 O O . LYS A 1 105 ? -0.915 19.032 16.943 1.00 78.62 105 LYS A O 1
ATOM 794 N N . LYS A 1 106 ? -1.501 17.386 18.356 1.00 79.75 106 LYS A N 1
ATOM 795 C CA . LYS A 1 106 ? -0.825 17.946 19.538 1.00 79.75 106 LYS A CA 1
ATOM 796 C C . LYS A 1 106 ? 0.675 17.656 19.533 1.00 79.75 106 LYS A C 1
ATOM 798 O O . LYS A 1 106 ? 1.450 18.511 19.946 1.00 79.75 106 LYS A O 1
ATOM 803 N N . GLU A 1 107 ? 1.080 16.466 19.090 1.00 69.62 107 GLU A N 1
ATOM 804 C CA . GLU A 1 107 ? 2.492 16.058 19.016 1.00 69.62 107 GLU A CA 1
ATOM 805 C C . GLU A 1 107 ? 3.218 16.661 17.811 1.00 69.62 107 GLU A C 1
ATOM 807 O O . GLU A 1 107 ? 4.425 16.914 17.848 1.00 69.62 107 GLU A O 1
ATOM 812 N N . SER A 1 108 ? 2.483 16.935 16.737 1.00 60.72 108 SER A N 1
ATOM 813 C CA . SER A 1 108 ? 3.025 17.629 15.583 1.00 60.72 108 SER A CA 1
ATOM 814 C C . SER A 1 108 ? 3.157 19.116 15.902 1.00 60.72 108 SER A C 1
ATOM 816 O O . SER A 1 108 ? 2.169 19.838 15.938 1.00 60.72 108 SER A O 1
ATOM 818 N N . ASN A 1 109 ? 4.385 19.633 15.985 1.00 57.12 109 ASN A N 1
ATOM 819 C CA . ASN A 1 109 ? 4.666 21.074 15.842 1.00 57.12 109 ASN A CA 1
ATOM 820 C C . ASN A 1 109 ? 4.359 21.596 14.408 1.00 57.12 109 ASN A C 1
ATOM 822 O O . ASN A 1 109 ? 5.008 22.521 13.922 1.00 57.12 109 ASN A O 1
ATOM 826 N N . LEU A 1 110 ? 3.426 20.968 13.683 1.00 55.00 110 LEU A N 1
ATOM 827 C CA . LEU A 1 110 ? 3.046 21.290 12.312 1.00 55.00 110 LEU A CA 1
ATOM 828 C C . LEU A 1 110 ? 1.713 22.033 12.339 1.00 55.00 110 LEU A C 1
ATOM 830 O O . LEU A 1 110 ? 0.702 21.520 12.810 1.00 55.00 110 LEU A O 1
ATOM 834 N N . SER A 1 111 ? 1.753 23.263 11.834 1.00 54.44 111 SER A N 1
ATOM 835 C CA . SER A 1 111 ? 0.625 24.189 11.782 1.00 54.44 111 SER A CA 1
ATOM 836 C C . SER A 1 111 ? -0.618 23.546 11.132 1.00 54.44 111 SER A C 1
ATOM 838 O O . SER A 1 111 ? -0.459 22.805 10.152 1.00 54.44 111 SER A O 1
ATOM 840 N N . PRO A 1 112 ? -1.847 23.824 11.620 1.00 57.12 112 PRO A N 1
ATOM 841 C CA . PRO A 1 112 ? -3.102 23.264 11.101 1.00 57.12 112 PRO A CA 1
ATOM 842 C C . PRO A 1 112 ? -3.270 23.363 9.576 1.00 57.12 112 PRO A C 1
ATOM 844 O O . PRO A 1 112 ? -3.933 22.518 8.971 1.00 57.12 112 PRO A O 1
ATOM 847 N N . GLU A 1 113 ? -2.642 24.357 8.943 1.00 55.12 113 GLU A N 1
ATOM 848 C CA . GLU A 1 113 ? -2.670 24.569 7.496 1.00 55.12 113 GLU A CA 1
ATOM 849 C C . GLU A 1 113 ? -1.943 23.470 6.698 1.00 55.12 113 GLU A C 1
ATOM 851 O O . GLU A 1 113 ? -2.332 23.181 5.568 1.00 55.12 113 GLU A O 1
ATOM 856 N N . VAL A 1 114 ? -0.918 22.819 7.265 1.00 55.28 114 VAL A N 1
ATOM 857 C CA . VAL A 1 114 ? -0.136 21.776 6.567 1.00 55.28 114 VAL A CA 1
ATOM 858 C C . VAL A 1 114 ? -0.903 20.453 6.507 1.00 55.28 114 VAL A C 1
ATOM 860 O O . VAL A 1 114 ? -0.850 19.752 5.498 1.00 55.28 114 VAL A O 1
ATOM 863 N N . PHE A 1 115 ? -1.673 20.132 7.550 1.00 55.34 115 PHE A N 1
ATOM 864 C CA . PHE A 1 115 ? -2.461 18.898 7.617 1.00 55.34 115 PHE A CA 1
ATOM 865 C C . PHE A 1 115 ? -3.615 18.890 6.601 1.00 55.34 115 PHE A C 1
ATOM 867 O O . PHE A 1 115 ? -3.896 17.860 5.996 1.00 55.34 115 PHE A O 1
ATOM 874 N N . GLN A 1 116 ? -4.247 20.043 6.343 1.00 55.88 116 GLN A N 1
ATOM 875 C CA . GLN A 1 116 ? -5.306 20.147 5.328 1.00 55.88 116 GLN A CA 1
ATOM 876 C C . GLN A 1 116 ? -4.794 20.058 3.883 1.00 55.88 116 GLN A C 1
ATOM 878 O O . GLN A 1 116 ? -5.576 19.741 2.994 1.00 55.88 116 GLN A O 1
ATOM 883 N N . GLN A 1 117 ? -3.508 20.317 3.629 1.00 52.75 117 GLN A N 1
ATOM 884 C CA . GLN A 1 117 ? -2.929 20.208 2.284 1.00 52.75 117 GLN A CA 1
ATOM 885 C C . GLN A 1 117 ? -2.460 18.790 1.917 1.00 52.75 117 GLN A C 1
ATOM 887 O O . GLN A 1 117 ? -2.096 18.562 0.763 1.00 52.75 117 GLN A O 1
ATOM 892 N N . GLN A 1 118 ? -2.418 17.858 2.876 1.00 51.66 118 GLN A N 1
ATOM 893 C CA . GLN A 1 118 ? -1.920 16.490 2.668 1.00 51.66 118 GLN A CA 1
ATOM 894 C C . GLN A 1 118 ? -3.015 15.414 2.554 1.00 51.66 118 GLN A C 1
ATOM 896 O O . GLN A 1 118 ? -2.677 14.270 2.240 1.00 51.66 118 GLN A O 1
ATOM 901 N N . LEU A 1 119 ? -4.283 15.767 2.789 1.00 51.53 119 LEU A N 1
ATOM 902 C CA . LEU A 1 119 ? -5.456 14.943 2.455 1.00 51.53 119 LEU A CA 1
ATOM 903 C C . LEU A 1 119 ? -5.797 15.069 0.964 1.00 51.53 119 LEU A C 1
ATOM 905 O O . LEU A 1 119 ? -6.170 14.034 0.369 1.00 51.53 119 LEU A O 1
#

Sequence (119 aa):
MRILIISLACAALLMGPAPAPAAPVSRIAAVVNGDMITVRELDRHVQSEIKARKLLGKTDSRSAAELRKAVLESMISEKLVYQQAAKEKIKASDEEIDQVIADMKKESNLSPEVFQQQL

Mean predicted aligned error: 12.86 Å

Secondary structure (DSSP, 8-state):
-HHHHHHHHHHHTT-PPP-PPPP--PPEEEEETTEEEEHHHHHHHHHHHHHH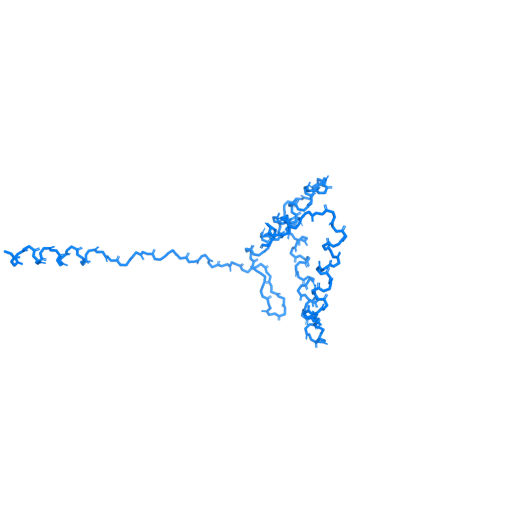HHHTT----S-HHHHHHHHHHHHHHHHHHHHHHHHTT----HHHHHHHHHHHHHH----HHHHHT--

Radius of gyration: 25.29 Å; Cα contacts (8 Å, |Δi|>4): 47; chains: 1; bounding box: 58×47×66 Å